Protein AF-A0A963H6T3-F1 (afdb_monomer_lite)

Secondary structure (DSSP, 8-state):
---EEEGGGGGGGGTT-HHHHHHHHHHHHHHHHHTT--EEE--GGG---GGGS-HHHHHHHHHHHTT-STTHHHHHHHHHHHHHHHTTS---S--GGGGS-HHHHHHHHHHHT--SSHHHHHHHHHHHHHHTT--THHHIIIIIHHHHHHHHHHHHTTSS-HHHHHHHHHHHHHHHHHHTT-

Radius of gyration: 19.28 Å; chains: 1; bounding box: 40×32×57 Å

Foldseek 3Di:
DAAEEELQVQCVVLPPLLLLSLLLSLLLQLVVVVVRHRYYDDDLVSHDQLVPRDVVSNVLSCCVNVVVDPCSVVVNVVVSVVSSVVVVDDDDPPCVQVPDQLLSNLLVCLQQLPQPCLLVSLVVVQVVCVVVVHASVCSCVPSLVVSVVVVVVSVVSSRDDDSSNVSSVVSSVNSVVSRVVD

Structure (mmCIF, N/CA/C/O backbone):
data_AF-A0A963H6T3-F1
#
_entry.id   AF-A0A963H6T3-F1
#
loop_
_atom_site.group_PDB
_atom_site.id
_atom_site.type_symbol
_atom_site.label_atom_id
_atom_site.label_alt_id
_atom_site.label_comp_id
_atom_site.label_asym_id
_atom_site.label_entity_id
_atom_site.label_seq_id
_atom_site.pdbx_PDB_ins_code
_atom_site.Cartn_x
_atom_site.Cartn_y
_atom_site.Cartn_z
_atom_site.occupancy
_atom_site.B_iso_or_equiv
_atom_site.auth_seq_id
_atom_site.auth_comp_id
_atom_site.auth_asym_id
_atom_site.auth_atom_id
_atom_site.pdbx_PDB_model_num
ATOM 1 N N . ALA A 1 1 ? -20.975 17.608 3.245 1.00 77.06 1 ALA A N 1
ATOM 2 C CA . ALA A 1 1 ? -19.826 18.334 3.831 1.00 77.06 1 ALA A CA 1
ATOM 3 C C . ALA A 1 1 ? -18.586 17.449 3.720 1.00 77.06 1 ALA A C 1
ATOM 5 O O . ALA A 1 1 ? -18.757 16.237 3.721 1.00 77.06 1 ALA A O 1
ATOM 6 N N . LYS A 1 2 ? -17.377 18.012 3.575 1.00 88.25 2 LYS A N 1
ATOM 7 C CA . LYS A 1 2 ? -16.129 17.222 3.632 1.00 88.25 2 LYS A CA 1
ATOM 8 C C . LYS A 1 2 ? -15.754 16.982 5.100 1.00 88.25 2 LYS A C 1
ATOM 10 O O . LYS A 1 2 ? -15.869 17.911 5.896 1.00 88.25 2 LYS A O 1
ATOM 15 N N . THR A 1 3 ? -15.298 15.778 5.438 1.00 92.25 3 THR A N 1
ATOM 16 C CA . THR A 1 3 ? -14.968 15.376 6.820 1.00 92.25 3 THR A CA 1
ATOM 17 C C . THR A 1 3 ? -13.458 15.233 6.990 1.00 92.25 3 THR A C 1
ATOM 19 O O . THR A 1 3 ? -12.800 14.663 6.118 1.00 92.25 3 THR A O 1
ATOM 22 N N . SER A 1 4 ? -12.912 15.736 8.102 1.00 93.06 4 SER A N 1
ATOM 23 C CA . SER A 1 4 ? -11.483 15.655 8.429 1.00 93.06 4 SER A CA 1
ATOM 24 C C . SER A 1 4 ? -11.245 15.370 9.914 1.00 93.06 4 SER A C 1
ATOM 26 O O . SER A 1 4 ? -12.079 15.722 10.746 1.00 93.06 4 SER A O 1
ATOM 28 N N . GLY A 1 5 ? -10.101 14.766 10.252 1.00 90.50 5 GLY A N 1
ATOM 29 C CA . GLY A 1 5 ? -9.697 14.499 11.634 1.00 90.50 5 GLY A CA 1
ATOM 30 C C . GLY A 1 5 ? -8.206 14.188 11.796 1.00 90.50 5 GLY A C 1
ATOM 31 O O . GLY A 1 5 ? -7.530 13.772 10.854 1.00 90.50 5 GLY A O 1
ATOM 32 N N . GLY A 1 6 ? -7.681 14.401 13.006 1.00 92.44 6 GLY A N 1
ATOM 33 C CA . GLY A 1 6 ? -6.316 14.018 13.376 1.00 92.44 6 GLY A CA 1
ATOM 34 C C . GLY A 1 6 ? -6.243 12.549 13.786 1.00 92.44 6 GLY A C 1
ATOM 35 O O . GLY A 1 6 ? -6.725 12.189 14.858 1.00 92.44 6 GLY A O 1
ATOM 36 N N . VAL A 1 7 ? -5.618 11.710 12.957 1.00 92.00 7 VAL A N 1
ATOM 37 C CA . VAL A 1 7 ? -5.602 10.245 13.150 1.00 92.00 7 VAL A CA 1
ATOM 38 C C . VAL A 1 7 ? -4.715 9.839 14.323 1.00 92.00 7 VAL A C 1
ATOM 40 O O . VAL A 1 7 ? -5.051 8.934 15.076 1.00 92.00 7 VAL A O 1
ATOM 43 N N . SER A 1 8 ? -3.627 10.565 14.576 1.00 88.75 8 SER A N 1
ATOM 44 C CA . SER A 1 8 ? -2.706 10.258 15.679 1.00 88.75 8 SER A CA 1
ATOM 45 C C . SER A 1 8 ? -3.358 10.264 17.070 1.00 88.75 8 SER A C 1
ATOM 47 O O . SER A 1 8 ? -2.792 9.693 18.003 1.00 88.75 8 SER A O 1
ATOM 49 N N . ASN A 1 9 ? -4.537 10.880 17.216 1.00 90.19 9 ASN A N 1
ATOM 50 C CA . ASN A 1 9 ? -5.279 10.926 18.473 1.00 90.19 9 ASN A CA 1
ATOM 51 C C . ASN A 1 9 ? -5.906 9.572 18.840 1.00 90.19 9 ASN A C 1
ATOM 53 O O . ASN A 1 9 ? -6.016 9.271 20.026 1.00 90.19 9 ASN A O 1
ATOM 57 N N . VAL A 1 10 ? -6.257 8.728 17.859 1.00 91.75 10 VAL A N 1
ATOM 58 C CA . VAL A 1 10 ? -6.951 7.450 18.124 1.00 91.75 10 VAL A CA 1
ATOM 59 C C . VAL A 1 10 ? -6.057 6.397 18.786 1.00 91.75 10 VAL A C 1
ATOM 61 O O . VAL A 1 10 ? -6.548 5.433 19.355 1.00 91.75 10 VAL A O 1
ATOM 64 N N . SER A 1 11 ? -4.735 6.586 18.754 1.00 92.31 11 SER A N 1
ATOM 65 C CA . SER A 1 11 ? -3.756 5.627 19.278 1.00 92.31 11 SER A CA 1
ATOM 66 C C . SER A 1 11 ? -3.032 6.133 20.535 1.00 92.31 11 SER A C 1
ATOM 68 O O . SER A 1 11 ? -1.909 5.700 20.808 1.00 92.31 11 SER A O 1
ATOM 70 N N . PHE A 1 12 ? -3.578 7.129 21.242 1.00 90.19 12 PHE A N 1
ATOM 71 C CA . PHE A 1 12 ? -2.863 7.821 22.324 1.00 90.19 12 PHE A CA 1
ATOM 72 C C . PHE A 1 12 ? -2.446 6.878 23.463 1.00 90.19 12 PHE A C 1
ATOM 74 O O . PHE A 1 12 ? -1.341 7.005 23.990 1.00 90.19 12 PHE A O 1
ATOM 81 N N . SER A 1 13 ? -3.289 5.899 23.795 1.00 88.44 13 SER A N 1
ATOM 82 C CA . SER A 1 13 ? -3.053 4.924 24.869 1.00 88.44 13 SER A CA 1
ATOM 83 C C . SER A 1 13 ? -1.845 4.008 24.632 1.00 88.44 13 SER A C 1
ATOM 85 O O . SER A 1 13 ? -1.350 3.403 25.573 1.00 88.44 13 SER A O 1
ATOM 87 N N . PHE A 1 14 ? -1.326 3.939 23.400 1.00 89.31 14 PHE A N 1
ATOM 88 C CA . PHE A 1 14 ? -0.223 3.053 23.004 1.00 89.31 14 PHE A CA 1
ATOM 89 C C . PHE A 1 14 ? 1.080 3.810 22.704 1.00 89.31 14 PHE A C 1
ATOM 91 O O . PHE A 1 14 ? 1.905 3.375 21.899 1.00 89.31 14 PHE A O 1
ATOM 98 N N . ARG A 1 15 ? 1.284 4.981 23.323 1.00 84.75 15 ARG A N 1
ATOM 99 C CA . ARG A 1 15 ? 2.539 5.746 23.211 1.00 84.75 15 ARG A CA 1
ATOM 100 C C . ARG A 1 15 ? 3.757 4.870 23.532 1.00 84.75 15 ARG A C 1
ATOM 102 O O . ARG A 1 15 ? 3.779 4.153 24.525 1.00 84.75 15 ARG A O 1
ATOM 109 N N . GLY A 1 16 ? 4.782 4.954 22.683 1.00 83.81 16 GLY A N 1
ATOM 110 C CA . GLY A 1 16 ? 5.994 4.136 22.797 1.00 83.81 16 GLY A CA 1
ATOM 111 C C . GLY A 1 16 ? 5.869 2.719 22.222 1.00 83.81 16 GLY A C 1
ATOM 112 O O . GLY A 1 16 ? 6.825 1.955 22.319 1.00 83.81 16 GLY A O 1
ATOM 113 N N . ASN A 1 17 ? 4.728 2.364 21.621 1.00 87.50 17 ASN A N 1
ATOM 114 C CA . ASN A 1 17 ? 4.560 1.146 20.830 1.00 87.50 17 ASN A CA 1
ATOM 115 C C . ASN A 1 17 ? 4.126 1.499 19.400 1.00 87.50 17 ASN A C 1
ATOM 117 O O . ASN A 1 17 ? 2.947 1.446 19.049 1.00 87.50 17 ASN A O 1
ATOM 121 N N . ASP A 1 18 ? 5.091 1.893 18.571 1.00 87.19 18 ASP A N 1
ATOM 122 C CA . ASP A 1 18 ? 4.797 2.393 17.227 1.00 87.19 18 ASP A CA 1
ATOM 123 C C . ASP A 1 18 ? 4.189 1.335 16.300 1.00 87.19 18 ASP A C 1
ATOM 125 O O . ASP A 1 18 ? 3.395 1.698 15.442 1.00 87.19 18 ASP A O 1
ATOM 129 N N . ALA A 1 19 ? 4.464 0.043 16.518 1.00 88.06 19 ALA A N 1
ATOM 130 C CA . ALA A 1 19 ? 3.847 -1.036 15.744 1.00 88.06 19 ALA A CA 1
ATOM 131 C C . ALA A 1 19 ? 2.324 -1.099 15.951 1.00 88.06 19 ALA A C 1
ATOM 133 O O . ALA A 1 19 ? 1.563 -1.129 14.987 1.00 88.06 19 ALA A O 1
ATOM 134 N N . VAL A 1 20 ? 1.869 -1.061 17.208 1.00 92.25 20 VAL A N 1
ATOM 135 C CA . VAL A 1 20 ? 0.430 -1.062 17.518 1.00 92.25 20 VAL A CA 1
ATOM 136 C C . VAL A 1 20 ? -0.220 0.242 17.057 1.00 92.25 20 VAL A C 1
ATOM 138 O O . VAL A 1 20 ? -1.327 0.229 16.526 1.00 92.25 20 VAL A O 1
ATOM 141 N N . ARG A 1 21 ? 0.471 1.380 17.199 1.00 93.12 21 ARG A N 1
ATOM 142 C CA . ARG A 1 21 ? -0.045 2.676 16.731 1.00 93.12 21 ARG A CA 1
ATOM 143 C C . ARG A 1 21 ? -0.233 2.714 15.217 1.00 93.12 21 ARG A C 1
ATOM 145 O O . ARG A 1 21 ? -1.285 3.151 14.764 1.00 93.12 21 ARG A O 1
ATOM 152 N N . GLU A 1 22 ? 0.755 2.243 14.462 1.00 91.62 22 GLU A N 1
ATOM 153 C CA . GLU A 1 22 ? 0.690 2.125 13.002 1.00 91.62 22 GLU A CA 1
ATOM 154 C C . GLU A 1 22 ? -0.468 1.217 12.565 1.00 91.62 22 GLU A C 1
ATOM 156 O O . GLU A 1 22 ? -1.232 1.585 11.669 1.00 91.62 22 GLU A O 1
ATOM 161 N N . ALA A 1 23 ? -0.666 0.080 13.243 1.00 93.69 23 ALA A N 1
ATOM 162 C CA . ALA A 1 23 ? -1.802 -0.802 12.985 1.00 93.69 23 ALA A CA 1
ATOM 163 C C . ALA A 1 23 ? -3.147 -0.097 13.245 1.00 93.69 23 ALA A C 1
ATOM 165 O O . ALA A 1 23 ? -4.022 -0.121 12.380 1.00 93.69 23 ALA A O 1
ATOM 166 N N . ILE A 1 24 ? -3.291 0.608 14.378 1.00 95.44 24 ILE A N 1
ATOM 167 C CA . ILE A 1 24 ? -4.494 1.398 14.704 1.00 95.44 24 ILE A CA 1
ATOM 168 C C . ILE A 1 24 ? -4.771 2.453 13.634 1.00 95.44 24 ILE A C 1
ATOM 170 O O . ILE A 1 24 ? -5.909 2.581 13.188 1.00 95.44 24 ILE A O 1
ATOM 174 N N . HIS A 1 25 ? -3.758 3.208 13.199 1.00 94.50 25 HIS A N 1
ATOM 175 C CA . HIS A 1 25 ? -3.935 4.242 12.172 1.00 94.50 25 HIS A CA 1
ATOM 176 C C . HIS A 1 25 ? -4.381 3.638 10.842 1.00 94.50 25 HIS A C 1
ATOM 178 O O . HIS A 1 25 ? -5.303 4.158 10.216 1.00 94.50 25 HIS A O 1
ATOM 184 N N . THR A 1 26 ? -3.756 2.530 10.443 1.00 94.06 26 THR A N 1
ATOM 185 C CA . THR A 1 26 ? -4.034 1.832 9.184 1.00 94.06 26 THR A CA 1
ATOM 186 C C . THR A 1 26 ? -5.458 1.271 9.161 1.00 94.06 26 THR A C 1
ATOM 188 O O . THR A 1 26 ? -6.207 1.539 8.222 1.00 94.06 26 THR A O 1
ATOM 191 N N . VAL A 1 27 ? -5.873 0.566 10.220 1.00 96.25 27 VAL A N 1
ATOM 192 C CA . VAL A 1 27 ? -7.234 0.014 10.353 1.00 96.25 27 VAL A CA 1
ATOM 193 C C . VAL A 1 27 ? -8.279 1.125 10.447 1.00 96.25 27 VAL A C 1
ATOM 195 O O . VAL A 1 27 ? -9.292 1.085 9.746 1.00 96.25 27 VAL A O 1
ATOM 198 N N . PHE A 1 28 ? -8.031 2.148 11.270 1.00 95.81 28 PHE A N 1
ATOM 199 C CA . PHE A 1 28 ? -8.947 3.277 11.404 1.00 95.81 28 PHE A CA 1
ATOM 200 C C . PHE A 1 28 ? -9.186 3.958 10.056 1.00 95.81 28 PHE A C 1
ATOM 202 O O . PHE A 1 28 ? -10.334 4.161 9.670 1.00 95.81 28 PHE A O 1
ATOM 209 N N . LEU A 1 29 ? -8.121 4.274 9.314 1.00 94.50 29 LEU A N 1
ATOM 210 C CA . LEU A 1 29 ? -8.236 4.917 8.007 1.00 94.50 29 LEU A CA 1
ATOM 211 C C . LEU A 1 29 ? -8.948 4.035 6.982 1.00 94.50 29 LEU A C 1
ATOM 213 O O . LEU A 1 29 ? -9.799 4.546 6.256 1.00 94.50 29 LEU A O 1
ATOM 217 N N . TYR A 1 30 ? -8.660 2.731 6.955 1.00 95.12 30 TYR A N 1
ATOM 218 C CA . TYR A 1 30 ? -9.333 1.785 6.065 1.00 95.12 30 TYR A CA 1
ATOM 219 C C . TYR A 1 30 ? -10.862 1.838 6.223 1.00 95.12 30 TYR A C 1
ATOM 221 O O . TYR A 1 30 ? -11.595 1.994 5.243 1.00 95.12 30 TYR A O 1
ATOM 229 N N . HIS A 1 31 ? -11.360 1.785 7.462 1.00 95.94 31 HIS A N 1
ATOM 230 C CA . HIS A 1 31 ? -12.799 1.854 7.730 1.00 95.94 31 HIS A CA 1
ATOM 231 C C . HIS A 1 31 ? -13.371 3.271 7.604 1.00 95.94 31 HIS A C 1
ATOM 233 O O . HIS A 1 31 ? -14.477 3.448 7.084 1.00 95.94 31 HIS A O 1
ATOM 239 N N . ALA A 1 32 ? -12.636 4.292 8.045 1.00 94.06 32 ALA A N 1
ATOM 240 C CA . ALA A 1 32 ? -13.101 5.672 8.014 1.00 94.06 32 ALA A CA 1
ATOM 241 C C . ALA A 1 32 ? -13.257 6.190 6.578 1.00 94.06 32 ALA A C 1
ATOM 243 O O . ALA A 1 32 ? -14.257 6.840 6.278 1.00 94.06 32 ALA A O 1
ATOM 244 N N . ILE A 1 33 ? -12.327 5.867 5.670 1.00 91.56 33 ILE A N 1
ATOM 245 C CA . ILE A 1 33 ? -12.415 6.242 4.248 1.00 91.56 33 ILE A CA 1
ATOM 246 C C . ILE A 1 33 ? -13.630 5.580 3.596 1.00 91.56 33 ILE A C 1
ATOM 248 O O . ILE A 1 33 ? -14.417 6.266 2.944 1.00 91.56 33 ILE A O 1
ATOM 252 N N . LYS A 1 34 ? -13.849 4.281 3.843 1.00 91.25 34 LYS A N 1
ATOM 253 C CA . LYS A 1 34 ? -15.060 3.573 3.388 1.00 91.25 34 LYS A CA 1
ATOM 254 C C . LYS A 1 34 ? -16.349 4.204 3.913 1.00 91.25 34 LYS A C 1
ATOM 256 O O . LYS A 1 34 ? -17.365 4.183 3.229 1.00 91.25 34 LYS A O 1
ATOM 261 N N . SER A 1 35 ? -16.289 4.790 5.105 1.00 92.81 35 SER A N 1
ATOM 262 C CA . SER A 1 35 ? -17.407 5.491 5.744 1.00 92.81 35 SER A CA 1
ATOM 263 C C . SER A 1 35 ? -17.524 6.969 5.331 1.00 92.81 35 SER A C 1
ATOM 265 O O . SER A 1 35 ? -18.377 7.682 5.855 1.00 92.81 35 SER A O 1
ATOM 267 N N . GLY A 1 36 ? -16.691 7.454 4.400 1.00 91.62 36 GLY A N 1
ATOM 268 C CA . GLY A 1 36 ? -16.779 8.804 3.831 1.00 91.62 36 GLY A CA 1
ATOM 269 C C . GLY A 1 36 ? -15.812 9.845 4.411 1.00 91.62 36 GLY A C 1
ATOM 270 O O . GLY A 1 36 ? -15.984 11.042 4.155 1.00 91.62 36 GLY A O 1
ATOM 271 N N . LEU A 1 37 ? -14.789 9.441 5.175 1.00 92.88 37 LEU A N 1
ATOM 272 C CA . LEU A 1 37 ? -13.728 10.355 5.610 1.00 92.88 37 LEU A CA 1
ATOM 273 C C . LEU A 1 37 ? -13.014 10.943 4.386 1.00 92.88 37 LEU A C 1
ATOM 275 O O . LEU A 1 37 ? -12.432 10.220 3.584 1.00 92.88 37 LEU A O 1
ATOM 279 N N . SER A 1 38 ? -13.047 12.270 4.252 1.00 91.00 38 SER A N 1
ATOM 280 C CA . SER A 1 38 ? -12.517 12.958 3.069 1.00 91.00 38 SER A CA 1
ATOM 281 C C . SER A 1 38 ? -11.031 13.300 3.189 1.00 91.00 38 SER A C 1
ATOM 283 O O . SER A 1 38 ? -10.347 13.417 2.177 1.00 91.00 38 SER A O 1
ATOM 285 N N . MET A 1 39 ? -10.536 13.521 4.410 1.00 90.94 39 MET A N 1
ATOM 286 C CA . MET A 1 39 ? -9.145 13.889 4.683 1.00 90.94 39 MET A CA 1
ATOM 287 C C . MET A 1 39 ? -8.736 13.445 6.093 1.00 90.94 39 MET A C 1
ATOM 289 O O . MET A 1 39 ? -9.563 13.399 6.998 1.00 90.94 39 MET A O 1
ATOM 293 N N . GLY A 1 40 ? -7.453 13.157 6.306 1.00 90.56 40 GLY A N 1
ATOM 294 C CA . GLY A 1 40 ? -6.899 12.886 7.632 1.00 90.56 40 GLY A CA 1
ATOM 295 C C . GLY A 1 40 ? -5.548 13.566 7.815 1.00 90.56 40 GLY A C 1
ATOM 296 O O . GLY A 1 40 ? -4.719 13.550 6.907 1.00 90.56 40 GLY A O 1
ATOM 297 N N . ILE A 1 41 ? -5.313 14.152 8.990 1.00 92.69 41 ILE A N 1
ATOM 298 C CA . ILE A 1 41 ? -3.979 14.620 9.386 1.00 92.69 41 ILE A CA 1
ATOM 299 C C . ILE A 1 41 ? -3.250 13.415 9.982 1.00 92.69 41 ILE A C 1
ATOM 301 O O . ILE A 1 41 ? -3.617 12.922 11.053 1.00 92.69 41 ILE A O 1
ATOM 305 N N . VAL A 1 42 ? -2.254 12.916 9.252 1.00 90.19 42 VAL A N 1
ATOM 306 C CA . VAL A 1 42 ? -1.571 11.638 9.504 1.00 90.19 42 VAL A CA 1
ATOM 307 C C . VAL A 1 42 ? -0.058 11.818 9.534 1.00 90.19 42 VAL A C 1
ATOM 309 O O . VAL A 1 42 ? 0.482 12.725 8.902 1.00 90.19 42 VAL A O 1
ATOM 312 N N . ASN A 1 43 ? 0.639 10.913 10.220 1.00 87.00 43 ASN A N 1
ATOM 313 C CA . ASN A 1 43 ? 2.077 10.751 10.041 1.00 87.00 43 ASN A CA 1
ATOM 314 C C . ASN A 1 43 ? 2.332 9.771 8.886 1.00 87.00 43 ASN A C 1
ATOM 316 O O . ASN A 1 43 ? 2.156 8.568 9.050 1.00 87.00 43 ASN A O 1
ATOM 320 N N . ALA A 1 44 ? 2.785 10.277 7.737 1.00 78.81 44 ALA A N 1
ATOM 321 C CA . ALA A 1 44 ? 3.056 9.470 6.544 1.00 78.81 44 ALA A CA 1
ATOM 322 C C . ALA A 1 44 ? 4.115 8.365 6.744 1.00 78.81 44 ALA A C 1
ATOM 324 O O . ALA A 1 44 ? 4.176 7.427 5.950 1.00 78.81 44 ALA A O 1
ATOM 325 N N . GLY A 1 45 ? 4.965 8.479 7.771 1.00 78.25 45 GLY A N 1
ATOM 326 C CA . GLY A 1 45 ? 5.951 7.457 8.127 1.00 78.25 45 GLY A CA 1
ATOM 327 C C . GLY A 1 45 ? 5.390 6.295 8.950 1.00 78.25 45 GLY A C 1
ATOM 328 O O . GLY A 1 45 ? 6.075 5.292 9.077 1.00 78.25 45 GLY A O 1
ATOM 329 N N . MET A 1 46 ? 4.173 6.421 9.491 1.00 79.62 46 MET A N 1
ATOM 330 C CA . MET A 1 46 ? 3.526 5.427 10.362 1.00 79.62 46 MET A CA 1
ATOM 331 C C . MET A 1 46 ? 2.224 4.893 9.745 1.00 79.62 46 MET A C 1
ATOM 333 O O . MET A 1 46 ? 1.237 4.681 10.447 1.00 79.62 46 MET A O 1
ATOM 337 N N . LEU A 1 47 ? 2.199 4.746 8.420 1.00 83.31 47 LEU A N 1
ATOM 338 C CA . LEU A 1 47 ? 1.077 4.164 7.688 1.00 83.31 47 LEU A CA 1
ATOM 339 C C . LEU A 1 47 ? 1.548 2.913 6.952 1.00 83.31 47 LEU A C 1
ATOM 341 O O . LEU A 1 47 ? 2.379 3.003 6.040 1.00 83.31 47 LEU A O 1
ATOM 345 N N . GLY A 1 48 ? 0.973 1.777 7.334 1.00 84.69 48 GLY A N 1
ATOM 346 C CA . GLY A 1 48 ? 1.175 0.491 6.684 1.00 84.69 48 GLY A CA 1
ATOM 347 C C . GLY A 1 48 ? 0.171 0.260 5.557 1.00 84.69 48 GLY A C 1
ATOM 348 O O . GLY A 1 48 ? -0.755 1.048 5.345 1.00 84.69 48 GLY A O 1
ATOM 349 N N . VAL A 1 49 ? 0.370 -0.813 4.797 1.00 88.06 49 VAL A N 1
ATOM 350 C CA . VAL A 1 49 ? -0.665 -1.349 3.904 1.00 88.06 49 VAL A CA 1
ATOM 351 C C . VAL A 1 49 ? -1.545 -2.259 4.747 1.00 88.06 49 VAL A C 1
ATOM 353 O O . VAL A 1 49 ? -1.041 -3.105 5.482 1.00 88.06 49 VAL A O 1
ATOM 356 N N . TYR A 1 50 ? -2.860 -2.095 4.649 1.00 91.94 50 TYR A N 1
ATOM 357 C CA . TYR A 1 50 ? -3.805 -2.826 5.497 1.00 91.94 50 TYR A CA 1
ATOM 358 C C . TYR A 1 50 ? -3.677 -4.361 5.383 1.00 91.94 50 TYR A C 1
ATOM 360 O O . TYR A 1 50 ? -3.817 -5.073 6.378 1.00 91.94 50 TYR A O 1
ATOM 368 N N . ASP A 1 51 ? -3.373 -4.873 4.188 1.00 88.94 51 ASP A N 1
ATOM 369 C CA . ASP A 1 51 ? -3.192 -6.313 3.954 1.00 88.94 51 ASP A CA 1
ATOM 370 C C . ASP A 1 51 ? -1.868 -6.868 4.501 1.00 88.94 51 ASP A C 1
ATOM 372 O O . ASP A 1 51 ? -1.777 -8.070 4.728 1.00 88.94 51 ASP A O 1
ATOM 376 N N . ASP A 1 52 ? -0.876 -6.009 4.754 1.00 88.12 52 ASP A N 1
ATOM 377 C CA . ASP A 1 52 ? 0.437 -6.406 5.279 1.00 88.12 52 ASP A CA 1
ATOM 378 C C . ASP A 1 52 ? 0.485 -6.446 6.813 1.00 88.12 52 ASP A C 1
ATOM 380 O O . ASP A 1 52 ? 1.492 -6.854 7.395 1.00 88.12 52 ASP A O 1
ATOM 384 N N . LEU A 1 53 ? -0.571 -5.984 7.488 1.00 89.75 53 LEU A N 1
ATOM 385 C CA . LEU A 1 53 ? -0.662 -6.083 8.939 1.00 89.75 53 LEU A CA 1
ATOM 386 C C . LEU A 1 53 ? -0.719 -7.555 9.356 1.00 89.75 53 LEU A C 1
ATOM 388 O O . LEU A 1 53 ? -1.462 -8.345 8.772 1.00 89.75 53 LEU A O 1
ATOM 392 N N . GLU A 1 54 ? 0.026 -7.902 10.408 1.00 91.00 54 GLU A N 1
ATOM 393 C CA . GLU A 1 54 ? -0.027 -9.243 10.990 1.00 91.00 54 GLU A CA 1
ATOM 394 C C . GLU A 1 54 ? -1.490 -9.578 11.358 1.00 91.00 54 GLU A C 1
ATOM 396 O O . GLU A 1 54 ? -2.144 -8.756 12.011 1.00 91.00 54 GLU A O 1
ATOM 401 N N . PRO A 1 55 ? -2.038 -10.725 10.906 1.00 92.88 55 PRO A N 1
ATOM 402 C CA . PRO A 1 55 ? -3.469 -11.002 11.005 1.00 92.88 55 PRO A CA 1
ATOM 403 C C . PRO A 1 55 ? -4.049 -10.898 12.417 1.00 92.88 55 PRO A C 1
ATOM 405 O O . PRO A 1 55 ? -5.136 -10.340 12.568 1.00 92.88 55 PRO A O 1
ATOM 408 N N . VAL A 1 56 ? -3.340 -11.386 13.442 1.00 93.88 56 VAL A N 1
ATOM 409 C CA . VAL A 1 56 ? -3.816 -11.349 14.835 1.00 93.88 56 VAL A CA 1
ATOM 410 C C . VAL A 1 56 ? -3.824 -9.919 15.372 1.00 93.88 56 VAL A C 1
ATOM 412 O O . VAL A 1 56 ? -4.792 -9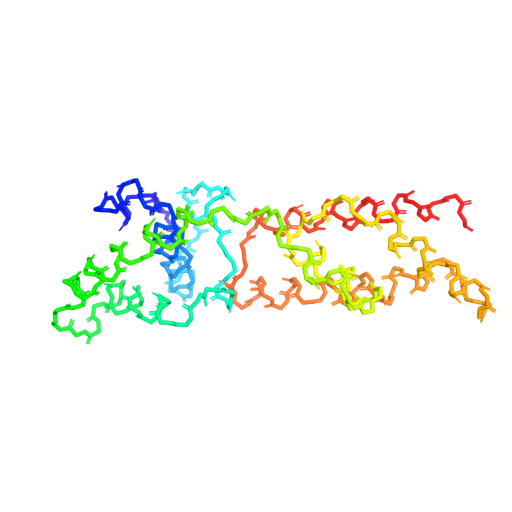.502 16.010 1.00 93.88 56 VAL A O 1
ATOM 415 N N . LEU A 1 57 ? -2.780 -9.136 15.091 1.00 94.00 57 LEU A N 1
ATOM 416 C CA . LEU A 1 57 ? -2.731 -7.719 15.441 1.00 94.00 57 LEU A CA 1
ATOM 417 C C . LEU A 1 57 ? -3.845 -6.938 14.739 1.00 94.00 57 LEU A C 1
ATOM 419 O O . LEU A 1 57 ? -4.507 -6.120 15.376 1.00 94.00 57 LEU A O 1
ATOM 423 N N . ARG A 1 58 ? -4.060 -7.187 13.442 1.00 95.31 58 ARG A N 1
ATOM 424 C CA . ARG A 1 58 ? -5.106 -6.523 12.656 1.00 95.31 58 ARG A CA 1
ATOM 425 C C . ARG A 1 58 ? -6.490 -6.781 13.244 1.00 95.31 58 ARG A C 1
ATOM 427 O O . ARG A 1 58 ? -7.231 -5.824 13.441 1.00 95.31 58 ARG A O 1
ATOM 434 N N . ASP A 1 59 ? -6.807 -8.035 13.555 1.00 96.06 59 ASP A N 1
ATOM 435 C CA . ASP A 1 59 ? -8.113 -8.424 14.097 1.00 96.06 59 ASP A CA 1
ATOM 436 C C . ASP A 1 59 ? -8.375 -7.774 15.464 1.00 96.06 59 ASP A C 1
ATOM 438 O O . ASP A 1 59 ? -9.379 -7.091 15.648 1.00 96.06 59 ASP A O 1
ATOM 442 N N . LYS A 1 60 ? -7.394 -7.823 16.377 1.00 96.31 60 LYS A N 1
ATOM 443 C CA . LYS A 1 60 ? -7.494 -7.163 17.693 1.00 96.31 60 LYS A CA 1
ATOM 444 C C . LYS A 1 60 ? -7.666 -5.649 17.595 1.00 96.31 60 LYS A C 1
ATOM 446 O O . LYS A 1 60 ? -8.374 -5.039 18.395 1.00 96.31 60 LYS A O 1
ATOM 451 N N . VAL A 1 61 ? -6.984 -5.017 16.643 1.00 96.44 61 VAL A N 1
ATOM 452 C CA . VAL A 1 61 ? -7.141 -3.583 16.396 1.00 96.44 61 VAL A CA 1
ATOM 453 C C . VAL A 1 61 ? -8.527 -3.284 15.821 1.00 96.44 61 VAL A C 1
ATOM 455 O O . VAL A 1 61 ? -9.139 -2.298 16.228 1.00 96.44 61 VAL A O 1
ATOM 458 N N . GLU A 1 62 ? -9.049 -4.119 14.922 1.00 97.19 62 GLU A N 1
ATOM 459 C CA . GLU A 1 62 ? -10.419 -3.987 14.416 1.00 97.19 62 GLU A CA 1
ATOM 460 C C . GLU A 1 62 ? -11.466 -4.148 15.507 1.00 97.19 62 GLU A C 1
ATOM 462 O O . GLU A 1 62 ? -12.412 -3.361 15.545 1.00 97.19 62 GLU A O 1
ATOM 467 N N . ASP A 1 63 ? -11.283 -5.099 16.421 1.00 97.44 63 ASP A N 1
ATOM 468 C CA . ASP A 1 63 ? -12.181 -5.283 17.558 1.00 97.44 63 ASP A CA 1
ATOM 469 C C . ASP A 1 63 ? -12.295 -4.007 18.394 1.00 97.44 63 ASP A C 1
ATOM 471 O O . ASP A 1 63 ? -13.399 -3.628 18.790 1.00 97.44 63 ASP A O 1
ATOM 475 N N . VAL A 1 64 ? -11.177 -3.303 18.608 1.00 96.50 64 VAL A N 1
ATOM 476 C CA . VAL A 1 64 ? -11.145 -2.029 19.340 1.00 96.50 64 VAL A CA 1
ATOM 477 C C . VAL A 1 64 ? -11.730 -0.882 18.520 1.00 96.50 64 VAL A C 1
ATOM 479 O O . VAL A 1 64 ? -12.575 -0.144 19.022 1.00 96.50 64 VAL A O 1
ATOM 482 N N . VAL A 1 65 ? -11.304 -0.711 17.265 1.00 96.06 65 VAL A N 1
ATOM 483 C CA . VAL A 1 65 ? -11.736 0.410 16.409 1.00 96.06 65 VAL A CA 1
ATOM 484 C C . VAL A 1 65 ? -13.233 0.341 16.103 1.00 96.06 65 VAL A C 1
ATOM 486 O O . VAL A 1 65 ? -13.898 1.375 16.060 1.00 96.06 65 VAL A O 1
ATOM 489 N N . LEU A 1 66 ? -13.767 -0.864 15.897 1.00 96.50 66 LEU A N 1
ATOM 490 C CA . LEU A 1 66 ? -15.174 -1.099 15.569 1.00 96.50 66 LEU A CA 1
ATOM 491 C C . LEU A 1 66 ? -16.022 -1.456 16.795 1.00 96.50 66 LEU A C 1
ATOM 493 O O . LEU A 1 66 ? -17.232 -1.623 16.656 1.00 96.50 66 LEU A O 1
ATOM 497 N N . ASN A 1 67 ? -15.404 -1.570 17.976 1.00 94.88 67 ASN A N 1
ATOM 498 C CA . ASN A 1 67 ? -16.051 -1.971 19.224 1.00 94.88 67 ASN A CA 1
ATOM 499 C C . ASN A 1 67 ? -16.883 -3.264 19.066 1.00 94.88 67 ASN A C 1
ATOM 501 O O . ASN A 1 67 ? -18.064 -3.305 19.415 1.00 94.88 67 ASN A O 1
ATOM 505 N N . ARG A 1 68 ? -16.280 -4.314 18.484 1.00 95.81 68 ARG A N 1
ATOM 506 C CA . ARG A 1 68 ? -16.984 -5.559 18.104 1.00 95.81 68 ARG A CA 1
ATOM 507 C C . ARG A 1 68 ? -17.489 -6.363 19.297 1.00 95.81 68 ARG A C 1
ATOM 509 O O . ARG A 1 68 ? -18.526 -7.014 19.189 1.00 95.81 68 ARG A O 1
ATOM 516 N N . HIS A 1 69 ? -16.773 -6.334 20.419 1.00 93.88 69 HIS A N 1
ATOM 517 C CA . HIS A 1 69 ? -17.165 -7.055 21.623 1.00 93.88 69 HIS A CA 1
ATOM 518 C C . HIS A 1 69 ? -16.655 -6.380 22.910 1.00 93.88 69 HIS A C 1
ATOM 520 O O . HIS A 1 69 ? -15.648 -5.662 22.892 1.00 93.88 69 HIS A O 1
ATOM 526 N N . PRO A 1 70 ? -17.307 -6.641 24.060 1.00 94.50 70 PRO A N 1
ATOM 527 C CA . PRO A 1 70 ? -16.789 -6.243 25.365 1.00 94.50 70 PRO A CA 1
ATOM 528 C C . PRO A 1 70 ? -15.409 -6.868 25.621 1.00 94.50 70 PRO A C 1
ATOM 530 O O . PRO A 1 70 ? -15.205 -8.048 25.342 1.00 94.50 70 PRO A O 1
ATOM 533 N N . GLY A 1 71 ? -14.457 -6.089 26.138 1.00 93.19 71 GLY A N 1
ATOM 534 C CA . GLY A 1 71 ? -13.099 -6.562 26.456 1.00 93.19 71 GLY A CA 1
ATOM 535 C C . GLY A 1 71 ? -12.060 -6.414 25.336 1.00 93.19 71 GLY A C 1
ATOM 536 O O . GLY A 1 71 ? -10.886 -6.685 25.572 1.00 93.19 71 GLY A O 1
ATOM 537 N N . ALA A 1 72 ? -12.436 -5.925 24.146 1.00 94.94 72 ALA A N 1
ATOM 538 C CA . ALA A 1 72 ? -11.489 -5.684 23.049 1.00 94.94 72 ALA A CA 1
ATOM 539 C C . ALA A 1 72 ? -10.306 -4.786 23.465 1.00 94.94 72 ALA A C 1
ATOM 541 O O . ALA A 1 72 ? -9.157 -5.050 23.114 1.00 94.94 72 ALA A O 1
ATOM 542 N N . GLY A 1 73 ? -10.578 -3.745 24.263 1.00 92.31 73 GLY A N 1
ATOM 543 C CA . GLY A 1 73 ? -9.552 -2.828 24.764 1.00 92.31 73 GLY A CA 1
ATOM 544 C C . GLY A 1 73 ? -8.498 -3.526 25.628 1.00 92.31 73 GLY A C 1
ATOM 545 O O . GLY A 1 73 ? -7.307 -3.366 25.373 1.00 92.31 73 GLY A O 1
ATOM 546 N N . GLU A 1 74 ? -8.924 -4.334 26.602 1.00 93.81 74 GLU A N 1
ATOM 547 C CA . GLU A 1 74 ? -8.024 -5.113 27.470 1.00 93.81 74 GLU A CA 1
ATOM 548 C C . GLU A 1 74 ? -7.226 -6.132 26.649 1.00 93.81 74 GLU A C 1
ATOM 550 O O . GLU A 1 74 ? -6.000 -6.169 26.722 1.00 93.81 74 GLU A O 1
ATOM 555 N N . ALA A 1 75 ? -7.900 -6.860 25.753 1.00 94.00 75 ALA A N 1
ATOM 556 C CA . ALA A 1 75 ? -7.268 -7.855 24.894 1.00 94.00 75 ALA A CA 1
ATOM 557 C C . ALA A 1 75 ? -6.196 -7.270 23.954 1.00 94.00 75 ALA A C 1
ATOM 559 O O . ALA A 1 75 ? -5.238 -7.972 23.609 1.00 94.00 75 ALA A O 1
ATOM 560 N N . LEU A 1 76 ? -6.354 -6.016 23.508 1.00 94.62 76 LEU A N 1
ATOM 561 C CA . LEU A 1 76 ? -5.337 -5.310 22.726 1.00 94.62 76 LEU A CA 1
ATOM 562 C C . LEU A 1 76 ? -4.199 -4.793 23.613 1.00 94.62 76 LEU A C 1
ATOM 564 O O . LEU A 1 76 ? -3.047 -4.846 23.189 1.00 94.62 76 LEU A O 1
ATOM 568 N N . VAL A 1 77 ? -4.490 -4.311 24.825 1.00 93.12 77 VAL A N 1
ATOM 569 C CA . VAL A 1 77 ? -3.463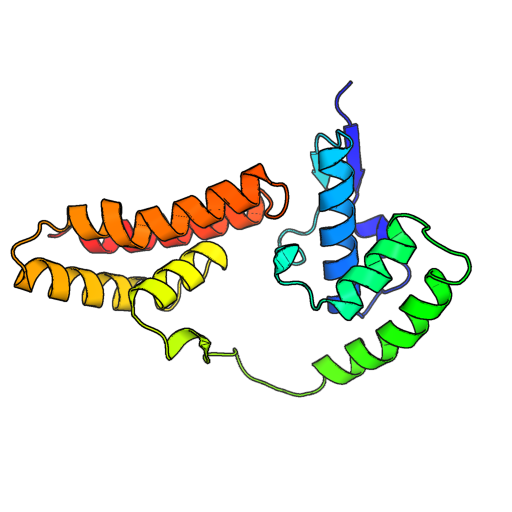 -3.874 25.788 1.00 93.12 77 VAL A CA 1
ATOM 570 C C . VAL A 1 77 ? -2.537 -5.030 26.162 1.00 93.12 77 VAL A C 1
ATOM 572 O O . VAL A 1 77 ? -1.320 -4.870 26.067 1.00 93.12 77 VAL A O 1
ATOM 575 N N . ASP A 1 78 ? -3.090 -6.199 26.482 1.00 91.62 78 ASP A N 1
ATOM 576 C CA . ASP A 1 78 ? -2.306 -7.388 26.832 1.00 91.62 78 ASP A CA 1
ATOM 577 C C . ASP A 1 78 ? -1.434 -7.853 25.660 1.00 91.62 78 ASP A C 1
ATOM 579 O O . ASP A 1 78 ? -0.241 -8.125 25.811 1.00 91.62 78 ASP A O 1
ATOM 583 N N . PHE A 1 79 ? -2.000 -7.871 24.450 1.00 90.75 79 PHE A N 1
ATOM 584 C CA . PHE A 1 79 ? -1.262 -8.238 23.242 1.00 90.75 79 PHE A CA 1
ATOM 585 C C . PHE A 1 79 ? -0.201 -7.197 22.856 1.00 90.75 79 PHE A C 1
ATOM 587 O O . PHE A 1 79 ? 0.855 -7.534 22.327 1.00 90.75 79 PHE A O 1
ATOM 594 N N . ALA A 1 80 ? -0.425 -5.914 23.144 1.00 88.62 80 ALA A N 1
ATOM 595 C CA . ALA A 1 80 ? 0.540 -4.868 22.827 1.00 88.62 80 ALA A CA 1
ATOM 596 C C . ALA A 1 80 ? 1.875 -5.058 23.567 1.00 88.62 80 ALA A C 1
ATOM 598 O O . ALA A 1 80 ? 2.916 -4.644 23.046 1.00 88.62 80 ALA A O 1
ATOM 599 N N . VAL A 1 81 ? 1.871 -5.698 24.742 1.00 85.38 81 VAL A N 1
ATOM 600 C CA . VAL A 1 81 ? 3.095 -6.030 25.486 1.00 85.38 81 VAL A CA 1
ATOM 601 C C . VAL A 1 81 ? 3.980 -6.973 24.667 1.00 85.38 81 VAL A C 1
ATOM 603 O O . VAL A 1 81 ? 5.158 -6.678 24.461 1.00 85.38 81 VAL A O 1
ATOM 606 N N . THR A 1 82 ? 3.401 -8.031 24.092 1.00 84.00 82 THR A N 1
ATOM 607 C CA . THR A 1 82 ? 4.151 -9.028 23.309 1.00 84.00 82 THR A CA 1
ATOM 608 C C . THR A 1 82 ? 4.715 -8.439 22.014 1.00 84.00 82 THR A C 1
ATOM 610 O O . THR A 1 82 ? 5.827 -8.769 21.605 1.00 84.00 82 THR A O 1
ATOM 613 N N . VAL A 1 83 ? 3.991 -7.508 21.384 1.00 78.75 83 VAL A N 1
ATOM 614 C CA . VAL A 1 83 ? 4.446 -6.809 20.169 1.00 78.75 83 VAL A CA 1
ATOM 615 C C . VAL A 1 83 ? 5.629 -5.884 20.466 1.00 78.75 83 VAL A C 1
ATOM 617 O O . VAL A 1 83 ? 6.577 -5.806 19.678 1.00 78.75 83 VAL A O 1
ATOM 620 N N . LYS A 1 84 ? 5.601 -5.193 21.613 1.00 69.56 84 LYS A N 1
ATOM 621 C CA . LYS A 1 84 ? 6.696 -4.314 22.049 1.00 69.56 84 LYS A CA 1
ATOM 622 C C . LYS A 1 84 ? 7.980 -5.110 22.301 1.00 69.56 84 LYS A C 1
ATOM 624 O O . LYS A 1 84 ? 9.061 -4.659 21.928 1.00 69.56 84 LYS A O 1
ATOM 629 N N . GLU A 1 85 ? 7.852 -6.297 22.886 1.00 59.22 85 GLU A N 1
ATOM 630 C CA . GLU A 1 85 ? 8.962 -7.220 23.141 1.00 59.22 85 GLU A CA 1
ATOM 631 C C . GLU A 1 85 ? 9.473 -7.890 21.854 1.00 59.22 85 GLU A C 1
ATOM 633 O O . GLU A 1 85 ? 10.680 -8.064 21.683 1.00 59.22 85 GLU A O 1
ATOM 638 N N . GLY A 1 86 ? 8.582 -8.190 20.902 1.00 54.22 86 GLY A N 1
ATOM 639 C CA . GLY A 1 86 ? 8.929 -8.790 19.611 1.00 54.22 86 GLY A CA 1
ATOM 640 C C . GLY A 1 86 ? 9.832 -7.913 18.737 1.00 54.22 86 GLY A C 1
ATOM 641 O O . GLY A 1 86 ? 10.769 -8.424 18.124 1.00 54.22 86 GLY A O 1
ATOM 642 N N . LYS A 1 87 ? 9.625 -6.585 18.731 1.00 50.38 87 LYS A N 1
ATOM 643 C CA . LYS A 1 87 ? 10.489 -5.627 18.003 1.00 50.38 87 LYS A CA 1
ATOM 644 C C . LYS A 1 87 ? 11.839 -5.354 18.681 1.00 50.38 87 LYS A C 1
ATOM 646 O O . LYS A 1 87 ? 12.715 -4.781 18.040 1.00 50.38 87 LYS A O 1
ATOM 651 N N . ALA A 1 88 ? 12.045 -5.772 19.935 1.00 41.25 88 ALA A N 1
ATOM 652 C CA . ALA A 1 88 ? 13.350 -5.662 20.597 1.00 41.25 88 ALA A CA 1
ATOM 653 C C . ALA A 1 88 ? 14.377 -6.685 20.066 1.00 41.25 88 ALA A C 1
ATOM 655 O O . ALA A 1 88 ? 15.561 -6.605 20.396 1.00 41.25 88 ALA A O 1
ATOM 656 N N . ARG A 1 89 ? 13.960 -7.634 19.215 1.00 41.97 89 ARG A N 1
ATOM 657 C CA . ARG A 1 89 ? 14.883 -8.514 18.497 1.00 41.97 89 ARG A CA 1
ATOM 658 C C . ARG A 1 89 ? 15.341 -7.848 17.206 1.00 41.97 89 ARG A C 1
ATOM 660 O O . ARG A 1 89 ? 14.651 -7.879 16.195 1.00 41.97 89 ARG A O 1
ATOM 667 N N . ASN A 1 90 ? 16.538 -7.271 17.293 1.00 47.44 90 ASN A N 1
ATOM 668 C CA . ASN A 1 90 ? 17.442 -6.976 16.186 1.00 47.44 90 ASN A CA 1
ATOM 669 C C . ASN A 1 90 ? 17.263 -7.959 15.019 1.00 47.44 90 ASN A C 1
ATOM 671 O O . ASN A 1 90 ? 17.759 -9.083 15.062 1.00 47.44 90 ASN A O 1
ATOM 675 N N . ALA A 1 91 ? 16.627 -7.503 13.953 1.00 46.91 91 ALA A N 1
ATOM 676 C CA . ALA A 1 91 ? 16.882 -7.997 12.617 1.00 46.91 91 ALA A CA 1
ATOM 677 C C . ALA A 1 91 ? 17.208 -6.754 11.793 1.00 46.91 91 ALA A C 1
ATOM 679 O O . ALA A 1 91 ? 16.511 -5.743 11.894 1.00 46.91 91 ALA A O 1
ATOM 680 N N . GLY A 1 92 ? 18.304 -6.792 11.035 1.00 57.97 92 GLY A N 1
ATOM 681 C CA . GLY A 1 92 ? 18.549 -5.786 10.004 1.00 57.97 92 GLY A CA 1
ATOM 682 C C . GLY A 1 92 ? 17.384 -5.729 9.002 1.00 57.97 92 GLY A C 1
ATOM 683 O O . GLY A 1 92 ? 16.405 -6.463 9.152 1.00 57.97 92 GLY A O 1
ATOM 684 N N . PRO A 1 93 ? 17.458 -4.870 7.974 1.00 65.69 93 PRO A N 1
ATOM 685 C CA . PRO A 1 93 ? 16.442 -4.861 6.926 1.00 65.69 93 PRO A CA 1
ATOM 686 C C . PRO A 1 93 ? 16.220 -6.288 6.405 1.00 65.69 93 PRO A C 1
ATOM 688 O O . PRO A 1 93 ? 17.173 -6.965 6.022 1.00 65.69 93 PRO A O 1
ATOM 691 N N . ASP A 1 94 ? 14.972 -6.759 6.450 1.00 78.19 94 ASP A N 1
ATOM 692 C CA . ASP A 1 94 ? 14.608 -8.062 5.907 1.00 78.19 94 ASP A CA 1
ATOM 693 C C . ASP A 1 94 ? 14.775 -8.013 4.384 1.00 78.19 94 ASP A C 1
ATOM 695 O O . ASP A 1 94 ? 14.043 -7.318 3.678 1.00 78.19 94 ASP A O 1
ATOM 699 N N . LEU A 1 95 ? 15.790 -8.720 3.889 1.00 87.38 95 LEU A N 1
ATOM 700 C CA . LEU A 1 95 ? 16.108 -8.836 2.468 1.00 87.38 95 LEU A CA 1
ATOM 701 C C . LEU A 1 95 ? 15.621 -10.167 1.877 1.00 87.38 95 LEU A C 1
ATOM 703 O O . LEU A 1 95 ? 16.021 -10.515 0.770 1.00 87.38 95 LEU A O 1
ATOM 707 N N . SER A 1 96 ? 14.759 -10.918 2.572 1.00 88.88 96 SER A N 1
ATOM 708 C CA . SER A 1 96 ? 14.190 -12.175 2.061 1.00 88.88 96 SER A CA 1
ATOM 709 C C . SER A 1 96 ? 13.507 -12.000 0.698 1.00 88.88 96 SER A C 1
ATOM 711 O O . SER A 1 96 ? 13.676 -12.833 -0.190 1.00 88.88 96 SER A O 1
ATOM 713 N N . TRP A 1 97 ? 12.839 -10.863 0.479 1.00 90.00 97 TRP A N 1
ATOM 714 C CA . TRP A 1 97 ? 12.201 -10.501 -0.793 1.00 90.00 97 TRP A CA 1
ATOM 715 C C . TRP A 1 97 ? 13.175 -10.438 -1.981 1.00 90.00 97 TRP A C 1
ATOM 717 O O . TRP A 1 97 ? 12.750 -10.593 -3.124 1.00 90.00 97 TRP A O 1
ATOM 727 N N . ARG A 1 98 ? 14.485 -10.261 -1.739 1.00 93.50 98 ARG A N 1
ATOM 728 C CA . ARG A 1 98 ? 15.516 -10.261 -2.792 1.00 93.50 98 ARG A CA 1
ATOM 729 C C . ARG A 1 98 ? 15.769 -11.642 -3.401 1.00 93.50 98 ARG A C 1
ATOM 731 O O . ARG A 1 98 ? 16.408 -11.718 -4.445 1.00 93.50 98 ARG A O 1
ATOM 738 N N . GLN A 1 99 ? 15.297 -12.715 -2.766 1.00 92.06 99 GLN A N 1
ATOM 739 C CA . GLN A 1 99 ? 15.490 -14.093 -3.234 1.00 92.06 99 GLN A CA 1
ATOM 740 C C . GLN A 1 99 ? 14.499 -14.499 -4.341 1.00 92.06 99 GLN A C 1
ATOM 742 O O . GLN A 1 99 ? 14.644 -15.574 -4.918 1.00 92.06 99 GLN A O 1
ATOM 747 N N . GLY A 1 100 ? 13.488 -13.668 -4.625 1.00 90.88 100 GLY A N 1
ATOM 748 C CA . GLY A 1 100 ? 12.533 -13.890 -5.714 1.00 90.88 100 GLY A CA 1
ATOM 749 C C . GLY A 1 100 ? 13.087 -13.549 -7.103 1.00 90.88 100 GLY A C 1
ATOM 750 O O . GLY A 1 100 ? 14.230 -13.111 -7.244 1.00 90.88 100 GLY A O 1
ATOM 751 N N . SER A 1 101 ? 12.251 -13.721 -8.134 1.00 95.19 101 SER A N 1
ATOM 752 C CA . SER A 1 101 ? 12.580 -13.271 -9.494 1.00 95.19 101 SER A CA 1
ATOM 753 C C . SER A 1 101 ? 12.665 -11.745 -9.565 1.00 95.19 101 SER A C 1
ATOM 755 O O . SER A 1 101 ? 12.086 -11.042 -8.732 1.00 95.19 101 SER A O 1
ATOM 757 N N . VAL A 1 102 ? 13.364 -11.215 -10.570 1.00 94.56 102 VAL A N 1
ATOM 758 C CA . VAL A 1 102 ? 13.527 -9.765 -10.743 1.00 94.56 102 VAL A CA 1
ATOM 759 C C . VAL A 1 102 ? 12.180 -9.042 -10.870 1.00 94.56 102 VAL A C 1
ATOM 761 O O . VAL A 1 102 ? 12.015 -7.946 -10.337 1.00 94.56 102 VAL A O 1
ATOM 764 N N . GLU A 1 103 ? 11.179 -9.679 -11.479 1.00 93.12 103 GLU A N 1
ATOM 765 C CA . GLU A 1 103 ? 9.824 -9.143 -11.592 1.00 93.12 103 GLU A CA 1
ATOM 766 C C . GLU A 1 103 ? 9.141 -9.031 -10.224 1.00 93.12 103 GLU A C 1
ATOM 768 O O . GLU A 1 103 ? 8.559 -7.991 -9.913 1.00 93.12 103 GLU A O 1
ATOM 773 N N . GLU A 1 104 ? 9.252 -10.057 -9.372 1.00 93.94 104 GLU A N 1
ATOM 774 C CA . GLU A 1 104 ? 8.712 -10.001 -8.008 1.00 93.94 104 GLU A CA 1
ATOM 775 C C . GLU A 1 104 ? 9.471 -8.988 -7.141 1.00 93.94 104 GLU A C 1
ATOM 777 O O . GLU A 1 104 ? 8.856 -8.288 -6.334 1.00 93.94 104 GLU A O 1
ATOM 782 N N . ARG A 1 105 ? 10.786 -8.826 -7.347 1.00 95.81 105 ARG A N 1
ATOM 783 C CA . ARG A 1 105 ? 11.588 -7.797 -6.666 1.00 95.81 105 ARG A CA 1
ATOM 784 C C . ARG A 1 105 ? 11.154 -6.386 -7.061 1.00 95.81 105 ARG A C 1
ATOM 786 O O . ARG A 1 105 ? 10.936 -5.561 -6.174 1.00 95.81 105 ARG A O 1
ATOM 793 N N . LEU A 1 106 ? 10.956 -6.116 -8.354 1.00 95.00 106 LEU A N 1
ATOM 794 C CA . LEU A 1 106 ? 10.468 -4.821 -8.849 1.00 95.00 106 LEU A CA 1
ATOM 795 C C . LEU A 1 106 ? 9.058 -4.513 -8.347 1.00 95.00 106 LEU A C 1
ATOM 797 O O . LEU A 1 106 ? 8.800 -3.411 -7.863 1.00 95.00 106 LEU A O 1
ATOM 801 N N . LYS A 1 107 ? 8.156 -5.495 -8.402 1.00 94.81 107 LYS A N 1
ATOM 802 C CA . LYS A 1 107 ? 6.797 -5.378 -7.867 1.00 94.81 107 LYS A CA 1
ATOM 803 C C . LYS A 1 107 ? 6.813 -5.083 -6.367 1.00 94.81 107 LYS A C 1
ATOM 805 O O . LYS A 1 107 ? 6.136 -4.159 -5.921 1.00 94.81 107 LYS A O 1
ATOM 810 N N . HIS A 1 108 ? 7.629 -5.800 -5.593 1.00 93.75 108 HIS A N 1
ATOM 811 C CA . HIS A 1 108 ? 7.806 -5.537 -4.166 1.00 93.75 108 HIS A CA 1
ATOM 812 C C . HIS A 1 108 ? 8.338 -4.118 -3.916 1.00 93.75 108 HIS A C 1
ATOM 814 O O . HIS A 1 108 ? 7.783 -3.385 -3.095 1.00 93.75 108 HIS A O 1
ATOM 820 N N . ALA A 1 109 ? 9.372 -3.701 -4.650 1.00 94.62 109 ALA A N 1
ATOM 821 C CA . ALA A 1 109 ? 9.960 -2.372 -4.530 1.00 94.62 109 ALA A CA 1
ATOM 822 C C . ALA A 1 109 ? 8.951 -1.259 -4.857 1.00 94.62 109 ALA A C 1
ATOM 824 O O . ALA A 1 109 ? 8.890 -0.263 -4.136 1.00 94.62 109 ALA A O 1
ATOM 825 N N . LEU A 1 110 ? 8.115 -1.442 -5.883 1.00 94.88 110 LEU A N 1
ATOM 826 C CA . LEU A 1 110 ? 7.050 -0.505 -6.249 1.00 94.88 110 LEU A CA 1
ATOM 827 C C . LEU A 1 110 ? 5.972 -0.416 -5.165 1.00 94.88 110 LEU A C 1
ATOM 829 O O . LEU A 1 110 ? 5.651 0.688 -4.725 1.00 94.88 110 LEU A O 1
ATOM 833 N N . VAL A 1 111 ? 5.461 -1.547 -4.674 1.00 92.56 111 VAL A N 1
ATOM 834 C CA . VAL A 1 111 ? 4.408 -1.574 -3.640 1.00 92.56 111 VAL A CA 1
ATOM 835 C C . VAL A 1 111 ? 4.905 -0.991 -2.313 1.00 92.56 111 VAL A C 1
ATOM 837 O O . VAL A 1 111 ? 4.190 -0.232 -1.661 1.00 92.56 111 VAL A O 1
ATOM 840 N N . LYS A 1 112 ? 6.145 -1.295 -1.913 1.00 90.25 112 LYS A N 1
ATOM 841 C CA . LYS A 1 112 ? 6.738 -0.805 -0.656 1.00 90.25 112 LYS A CA 1
ATOM 842 C C . LYS A 1 112 ? 7.393 0.576 -0.776 1.00 90.25 112 LYS A C 1
ATOM 844 O O . LYS A 1 112 ? 7.698 1.198 0.241 1.00 90.25 112 LYS A O 1
ATOM 849 N N . GLY A 1 113 ? 7.612 1.073 -1.993 1.00 91.38 113 GLY A N 1
ATOM 850 C CA . GLY A 1 113 ? 8.272 2.354 -2.241 1.00 91.38 113 GLY A CA 1
ATOM 851 C C . GLY A 1 113 ? 9.782 2.349 -1.946 1.00 91.38 113 GLY A C 1
ATOM 852 O O . GLY A 1 113 ? 10.303 3.351 -1.444 1.00 91.38 113 GLY A O 1
ATOM 853 N N . ILE A 1 114 ? 10.467 1.234 -2.226 1.00 92.06 114 ILE A N 1
ATOM 854 C CA . ILE A 1 114 ? 11.904 1.017 -1.981 1.00 92.06 114 ILE A CA 1
ATOM 855 C C . ILE A 1 114 ? 12.723 1.445 -3.207 1.00 92.06 114 ILE A C 1
ATOM 857 O O . ILE A 1 114 ? 12.484 0.978 -4.316 1.00 92.06 114 ILE A O 1
ATOM 861 N N . THR A 1 115 ? 13.716 2.314 -3.008 1.00 94.00 115 THR A N 1
ATOM 862 C CA . THR A 1 115 ? 14.542 2.891 -4.088 1.00 94.00 115 THR A CA 1
ATOM 863 C C . THR A 1 115 ? 15.921 2.253 -4.249 1.00 94.00 115 THR A C 1
ATOM 865 O O . THR A 1 115 ? 16.592 2.518 -5.242 1.00 94.00 115 THR A O 1
ATOM 868 N N . ASP A 1 116 ? 16.357 1.434 -3.293 1.00 92.69 116 ASP A N 1
ATOM 869 C CA . ASP A 1 116 ? 17.772 1.056 -3.159 1.00 92.69 116 ASP A CA 1
ATOM 870 C C . ASP A 1 116 ? 18.255 0.089 -4.254 1.00 92.69 116 ASP A C 1
ATOM 872 O O . ASP A 1 116 ? 19.393 0.189 -4.697 1.00 92.69 116 ASP A O 1
ATOM 876 N N . PHE A 1 117 ? 17.377 -0.792 -4.747 1.00 94.31 117 PHE A N 1
ATOM 877 C CA . PHE A 1 117 ? 17.715 -1.833 -5.736 1.0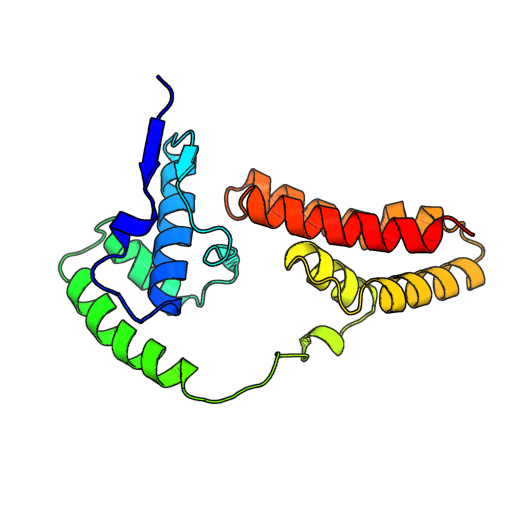0 94.31 117 PHE A CA 1
ATOM 878 C C . PHE A 1 117 ? 17.030 -1.645 -7.095 1.00 94.31 117 PHE A C 1
ATOM 880 O O . PHE A 1 117 ? 17.256 -2.419 -8.021 1.00 94.31 117 PHE A O 1
ATOM 887 N N . VAL A 1 118 ? 16.196 -0.608 -7.238 1.00 95.56 118 VAL A N 1
ATOM 888 C CA . VAL A 1 118 ? 15.321 -0.458 -8.411 1.00 95.56 118 VAL A CA 1
ATOM 889 C C . VAL A 1 118 ? 16.106 -0.334 -9.717 1.00 95.56 118 VAL A C 1
ATOM 891 O O . VAL A 1 118 ? 15.677 -0.864 -10.734 1.00 95.56 118 VAL A O 1
ATOM 894 N N . VAL A 1 119 ? 17.259 0.337 -9.702 1.00 96.50 119 VAL A N 1
ATOM 895 C CA . VAL A 1 119 ? 18.086 0.546 -10.902 1.00 96.50 119 VAL A CA 1
ATOM 896 C C . VAL A 1 119 ? 18.721 -0.766 -11.361 1.00 96.50 119 VAL A C 1
ATOM 898 O O . VAL A 1 119 ? 18.642 -1.097 -12.539 1.00 96.50 119 VAL A O 1
ATOM 901 N N . GLU A 1 120 ? 19.290 -1.529 -10.426 1.00 96.69 120 GLU A N 1
ATOM 902 C CA . GLU A 1 120 ? 19.898 -2.836 -10.695 1.00 96.69 120 GLU A CA 1
ATOM 903 C C . GLU A 1 120 ? 18.862 -3.823 -11.246 1.00 96.69 120 GLU A C 1
ATOM 905 O O . GLU A 1 120 ? 19.073 -4.424 -12.296 1.00 96.69 120 GLU A O 1
ATOM 910 N N . ASP A 1 121 ? 17.700 -3.917 -10.594 1.00 96.69 121 ASP A N 1
ATOM 911 C CA . ASP A 1 121 ? 16.620 -4.796 -11.044 1.00 96.69 121 ASP A CA 1
ATOM 912 C C . ASP A 1 121 ? 16.054 -4.368 -12.408 1.00 96.69 121 ASP A C 1
ATOM 914 O O . ASP A 1 121 ? 15.744 -5.204 -13.254 1.00 96.69 121 ASP A O 1
ATOM 918 N N . THR A 1 122 ? 15.934 -3.058 -12.651 1.00 96.38 122 THR A N 1
ATOM 919 C CA . THR A 1 122 ? 15.465 -2.537 -13.943 1.00 96.38 122 THR A CA 1
ATOM 920 C C . THR A 1 122 ? 16.453 -2.875 -15.059 1.00 96.38 122 THR A C 1
ATOM 922 O O . THR A 1 122 ? 16.026 -3.235 -16.157 1.00 96.38 122 THR A O 1
ATOM 925 N N . GLU A 1 123 ? 17.761 -2.806 -14.795 1.00 96.56 123 GLU A N 1
ATOM 926 C CA . GLU A 1 123 ? 18.788 -3.190 -15.766 1.00 96.56 123 GLU A CA 1
ATOM 927 C C . GLU A 1 123 ? 18.769 -4.689 -16.067 1.00 96.56 123 GLU A C 1
ATOM 929 O O . GLU A 1 123 ? 18.860 -5.073 -17.231 1.00 96.56 123 GLU A O 1
ATOM 934 N N . GLU A 1 124 ? 18.602 -5.537 -15.052 1.00 95.88 124 GLU A N 1
ATOM 935 C CA . GLU A 1 124 ? 18.524 -6.991 -15.228 1.00 95.88 124 GLU A CA 1
ATOM 936 C C . GLU A 1 124 ? 17.347 -7.383 -16.142 1.00 95.88 124 GLU A C 1
ATOM 938 O O . GLU A 1 124 ? 17.515 -8.160 -17.093 1.00 95.88 124 GLU A O 1
ATOM 943 N N . VAL A 1 125 ? 16.169 -6.776 -15.941 1.00 95.12 125 VAL A N 1
ATOM 944 C CA . VAL A 1 125 ? 15.027 -6.960 -16.852 1.00 95.12 125 VAL A CA 1
ATOM 945 C C . VAL A 1 125 ? 15.341 -6.415 -18.240 1.00 95.12 125 VAL A C 1
ATOM 947 O O . VAL A 1 125 ? 15.096 -7.097 -19.237 1.00 95.12 125 VAL A O 1
ATOM 950 N N . ARG A 1 126 ? 15.882 -5.195 -18.334 1.00 95.75 126 ARG A N 1
ATOM 951 C CA . ARG A 1 126 ? 16.193 -4.555 -19.618 1.00 95.75 126 ARG A CA 1
ATOM 952 C C . ARG A 1 126 ? 17.165 -5.401 -20.438 1.00 95.75 126 ARG A C 1
ATOM 954 O O . ARG A 1 126 ? 16.927 -5.597 -21.627 1.00 95.75 126 ARG A O 1
ATOM 961 N N . ALA A 1 127 ? 18.219 -5.936 -19.824 1.00 94.25 127 ALA A N 1
ATOM 962 C CA . ALA A 1 127 ? 19.191 -6.811 -20.473 1.00 94.25 127 ALA A CA 1
ATOM 963 C C . ALA A 1 127 ? 18.536 -8.101 -20.990 1.00 94.25 127 ALA A C 1
ATOM 965 O O . ALA A 1 127 ? 18.746 -8.483 -22.143 1.00 94.25 127 ALA A O 1
ATOM 966 N N . THR A 1 128 ? 17.678 -8.721 -20.177 1.00 92.56 128 THR A N 1
ATOM 967 C CA . THR A 1 128 ? 16.916 -9.920 -20.560 1.00 92.56 128 THR A CA 1
ATOM 968 C C . THR A 1 128 ? 15.972 -9.639 -21.734 1.00 92.56 128 THR A C 1
ATOM 970 O O . THR A 1 128 ? 15.901 -10.411 -22.691 1.00 92.56 128 THR A O 1
ATOM 973 N N . MET A 1 129 ? 15.276 -8.500 -21.712 1.00 92.88 129 MET A N 1
ATOM 974 C CA . MET A 1 129 ? 14.376 -8.080 -22.788 1.00 92.88 129 MET A CA 1
ATOM 975 C C . MET A 1 129 ? 15.125 -7.707 -24.071 1.00 92.88 129 MET A C 1
ATOM 977 O O . MET A 1 129 ? 14.681 -8.077 -25.159 1.00 92.88 129 MET A O 1
ATOM 981 N N . ALA A 1 130 ? 16.279 -7.049 -23.958 1.00 93.19 130 ALA A N 1
ATOM 982 C CA . ALA A 1 130 ? 17.137 -6.722 -25.091 1.00 93.19 130 ALA A CA 1
ATOM 983 C C . ALA A 1 130 ? 17.682 -7.989 -25.772 1.00 93.19 130 ALA A C 1
ATOM 985 O O . ALA A 1 130 ? 17.666 -8.076 -26.999 1.00 93.19 130 ALA A O 1
ATOM 986 N N . ALA A 1 131 ? 18.082 -9.004 -24.996 1.00 93.06 131 ALA A N 1
ATOM 987 C CA . ALA A 1 131 ? 18.491 -10.307 -25.528 1.00 93.06 131 ALA A CA 1
ATOM 988 C C . ALA A 1 131 ? 17.352 -11.025 -26.278 1.00 93.06 131 ALA A C 1
ATOM 990 O O . ALA A 1 131 ? 17.598 -11.751 -27.238 1.00 93.06 131 ALA A O 1
ATOM 991 N N . ALA A 1 132 ? 16.100 -10.776 -25.883 1.00 91.94 132 ALA A N 1
ATOM 992 C CA . ALA A 1 132 ? 14.903 -11.254 -26.571 1.00 91.94 132 ALA A CA 1
ATOM 993 C C . ALA A 1 132 ? 14.446 -10.347 -27.738 1.00 91.94 132 ALA A C 1
ATOM 995 O O . ALA A 1 132 ? 13.375 -10.578 -28.301 1.00 91.94 132 ALA A O 1
ATOM 996 N N . GLY A 1 133 ? 15.212 -9.308 -28.093 1.00 92.00 133 GLY A N 1
ATOM 997 C CA . GLY A 1 133 ? 14.892 -8.380 -29.183 1.00 92.00 133 GLY A CA 1
ATOM 998 C C . GLY A 1 133 ? 13.740 -7.412 -28.888 1.00 92.00 133 GLY A C 1
ATOM 999 O O . GLY A 1 133 ? 13.160 -6.856 -29.820 1.00 92.00 133 GLY A O 1
ATOM 1000 N N . LYS A 1 134 ? 13.374 -7.217 -27.614 1.00 93.44 134 LYS A N 1
ATOM 1001 C CA . LYS A 1 134 ? 12.305 -6.296 -27.202 1.00 93.44 134 LYS A CA 1
ATOM 1002 C C . LYS A 1 134 ? 12.857 -4.894 -26.900 1.00 93.44 134 LYS A C 1
ATOM 1004 O O . LYS A 1 134 ? 13.965 -4.781 -26.374 1.00 93.44 134 LYS A O 1
ATOM 1009 N N . PRO A 1 135 ? 12.090 -3.824 -27.187 1.00 93.31 135 PRO A N 1
ATOM 1010 C CA . PRO A 1 135 ? 12.505 -2.458 -26.877 1.00 93.31 135 PRO A CA 1
ATOM 1011 C C . PRO A 1 135 ? 12.505 -2.195 -25.358 1.00 93.31 135 PRO A C 1
ATOM 1013 O O . PRO A 1 135 ? 11.735 -2.836 -24.639 1.00 93.31 135 PRO A O 1
ATOM 1016 N N . PRO A 1 136 ? 13.271 -1.201 -24.860 1.00 90.62 136 PRO A N 1
ATOM 1017 C CA . PRO A 1 136 ? 13.265 -0.798 -23.445 1.00 90.62 136 PRO A CA 1
ATOM 1018 C C . PRO A 1 136 ? 11.871 -0.462 -22.897 1.00 90.62 136 PRO A C 1
ATOM 1020 O O . PRO A 1 136 ? 11.592 -0.693 -21.721 1.00 90.62 136 PRO A O 1
ATOM 1023 N N . LEU A 1 137 ? 10.964 0.009 -23.761 1.00 93.38 137 LEU A N 1
ATOM 1024 C CA . LEU A 1 137 ? 9.562 0.266 -23.424 1.00 93.38 137 LEU A CA 1
ATOM 1025 C C . LEU A 1 137 ? 8.848 -0.969 -22.843 1.00 93.38 137 LEU A C 1
ATOM 1027 O O . LEU A 1 137 ? 8.005 -0.823 -21.963 1.00 93.38 137 LEU A O 1
ATOM 1031 N N . ALA A 1 138 ? 9.236 -2.183 -23.248 1.00 94.12 138 ALA A N 1
ATOM 1032 C CA . ALA A 1 138 ? 8.650 -3.417 -22.731 1.00 94.12 138 ALA A CA 1
ATOM 1033 C C . ALA A 1 138 ? 8.911 -3.624 -21.224 1.00 94.12 138 ALA A C 1
ATOM 1035 O O . ALA A 1 138 ? 8.132 -4.303 -20.558 1.00 94.12 138 ALA A O 1
ATOM 1036 N N . VAL A 1 139 ? 9.969 -3.020 -20.664 1.00 94.12 139 VAL A N 1
ATOM 1037 C CA . VAL A 1 139 ? 10.236 -3.032 -19.213 1.00 94.12 139 VAL A CA 1
ATOM 1038 C C . VAL A 1 139 ? 9.197 -2.182 -18.477 1.00 94.12 139 VAL A C 1
ATOM 1040 O O . VAL A 1 139 ? 8.727 -2.555 -17.402 1.00 94.12 139 VAL A O 1
ATOM 1043 N N . ILE A 1 140 ? 8.818 -1.051 -19.082 1.00 94.38 140 ILE A N 1
ATOM 1044 C CA . ILE A 1 140 ? 7.822 -0.119 -18.548 1.00 94.38 140 ILE A CA 1
ATOM 1045 C C . ILE A 1 140 ? 6.432 -0.744 -18.620 1.00 94.38 140 ILE A C 1
ATOM 1047 O O . ILE A 1 140 ? 5.758 -0.809 -17.600 1.00 94.38 140 ILE A O 1
ATOM 1051 N N . GLU A 1 141 ? 6.028 -1.227 -19.796 1.00 93.12 141 GLU A N 1
ATOM 1052 C CA . GLU A 1 141 ? 4.702 -1.816 -20.043 1.00 93.12 141 GLU A CA 1
ATOM 1053 C C . GLU A 1 141 ? 4.521 -3.199 -19.397 1.00 93.12 141 GLU A C 1
ATOM 1055 O O . GLU A 1 141 ? 3.396 -3.654 -19.217 1.00 93.12 141 GLU A O 1
ATOM 1060 N N . GLY A 1 142 ? 5.618 -3.879 -19.052 1.00 92.88 142 GLY A N 1
ATOM 1061 C CA . GLY A 1 142 ? 5.605 -5.187 -18.406 1.00 92.88 142 GLY A CA 1
ATOM 1062 C C . GLY A 1 142 ? 5.716 -5.092 -16.879 1.00 92.88 142 GLY A C 1
ATOM 1063 O O . GLY A 1 142 ? 4.743 -4.742 -16.209 1.00 92.88 142 GLY A O 1
ATOM 1064 N N . PRO A 1 143 ? 6.877 -5.435 -16.288 1.00 93.56 143 PRO A N 1
ATOM 1065 C CA . PRO A 1 143 ? 7.006 -5.600 -14.839 1.00 93.56 143 PRO A CA 1
ATOM 1066 C C . PRO A 1 143 ? 6.759 -4.315 -14.042 1.00 93.56 143 PRO A C 1
ATOM 1068 O O . PRO A 1 143 ? 6.203 -4.382 -12.945 1.00 93.56 143 PRO A O 1
ATOM 1071 N N . LEU A 1 144 ? 7.130 -3.146 -14.576 1.00 94.75 144 LEU A N 1
ATOM 1072 C CA . LEU A 1 144 ? 6.888 -1.882 -13.880 1.00 94.75 144 LEU A CA 1
ATOM 1073 C C . LEU A 1 144 ? 5.395 -1.525 -13.847 1.00 94.75 144 LEU A C 1
ATOM 1075 O O . LEU A 1 144 ? 4.890 -1.129 -12.795 1.00 94.75 144 LEU A O 1
ATOM 1079 N N . MET A 1 145 ? 4.675 -1.706 -14.960 1.00 95.19 145 MET A N 1
ATOM 1080 C CA . MET A 1 145 ? 3.226 -1.492 -15.008 1.00 95.19 145 MET A CA 1
ATOM 1081 C C . MET A 1 145 ? 2.490 -2.480 -14.105 1.00 95.19 145 MET A C 1
ATOM 1083 O O . MET A 1 145 ? 1.682 -2.051 -13.292 1.00 95.19 145 MET A O 1
ATOM 1087 N N . ALA A 1 146 ? 2.869 -3.762 -14.130 1.00 94.88 146 ALA A N 1
ATOM 1088 C CA . ALA A 1 146 ? 2.286 -4.779 -13.257 1.00 94.88 146 ALA A CA 1
ATOM 1089 C C . ALA A 1 146 ? 2.433 -4.437 -11.761 1.00 94.88 146 ALA A C 1
ATOM 1091 O O . ALA A 1 146 ? 1.515 -4.660 -10.973 1.00 94.88 146 ALA A O 1
ATOM 1092 N N . GLY A 1 147 ? 3.569 -3.864 -11.346 1.00 94.56 147 GLY A N 1
ATOM 1093 C CA . GLY A 1 147 ? 3.734 -3.373 -9.975 1.00 94.56 147 GLY A CA 1
ATOM 1094 C C . GLY A 1 147 ? 2.858 -2.153 -9.662 1.00 94.56 147 GLY A C 1
ATOM 1095 O O . GLY A 1 147 ? 2.316 -2.048 -8.560 1.00 94.56 147 GLY A O 1
ATOM 1096 N N . MET A 1 148 ? 2.688 -1.247 -10.627 1.00 95.56 148 MET A N 1
ATOM 1097 C CA . MET A 1 148 ? 1.816 -0.077 -10.490 1.00 95.56 148 MET A CA 1
ATOM 1098 C C . MET A 1 148 ? 0.326 -0.432 -10.476 1.00 95.56 148 MET A C 1
ATOM 1100 O O . MET A 1 148 ? -0.427 0.227 -9.759 1.00 95.56 148 MET A O 1
ATOM 1104 N N . ASP A 1 149 ? -0.093 -1.480 -11.183 1.00 95.69 149 ASP A N 1
ATOM 1105 C CA . ASP A 1 149 ? -1.470 -1.979 -11.156 1.00 95.69 149 ASP A CA 1
ATOM 1106 C C . ASP A 1 149 ? -1.844 -2.447 -9.744 1.00 95.69 149 ASP A C 1
ATOM 1108 O O . ASP A 1 149 ? -2.869 -2.037 -9.206 1.00 95.69 149 ASP A O 1
ATOM 1112 N N . VAL A 1 150 ? -0.947 -3.179 -9.068 1.00 95.25 150 VAL A N 1
ATOM 1113 C CA . VAL A 1 150 ? -1.143 -3.588 -7.664 1.00 95.25 150 VAL A CA 1
ATOM 1114 C C . VAL A 1 150 ? -1.263 -2.375 -6.735 1.00 95.25 150 VAL A C 1
ATOM 1116 O O . VAL A 1 150 ? -2.110 -2.352 -5.840 1.00 95.25 150 VAL A O 1
ATOM 1119 N N . VAL A 1 151 ? -0.438 -1.342 -6.935 1.00 94.50 151 VAL A N 1
ATOM 1120 C CA . VAL A 1 151 ? -0.544 -0.079 -6.181 1.00 94.50 151 VAL A CA 1
ATOM 1121 C C . VAL A 1 151 ? -1.903 0.587 -6.427 1.00 94.50 151 VAL A C 1
ATOM 1123 O O . VAL A 1 151 ? -2.529 1.065 -5.478 1.00 94.50 151 VAL A O 1
ATOM 1126 N N . GLY A 1 152 ? -2.372 0.590 -7.676 1.00 94.31 152 GLY A N 1
ATOM 1127 C CA . GLY A 1 152 ? -3.680 1.104 -8.076 1.00 94.31 152 GLY A CA 1
ATOM 1128 C C . GLY A 1 152 ? -4.835 0.360 -7.408 1.00 94.31 152 GLY A C 1
ATOM 1129 O O . GLY A 1 152 ? -5.705 1.001 -6.818 1.00 94.31 152 GLY A O 1
ATOM 1130 N N . ASP A 1 153 ? -4.802 -0.971 -7.414 1.00 95.06 153 ASP A N 1
ATOM 1131 C CA . ASP A 1 153 ? -5.810 -1.825 -6.783 1.00 95.06 153 ASP A CA 1
ATOM 1132 C C . ASP A 1 153 ? -5.870 -1.606 -5.268 1.00 95.06 153 ASP A C 1
ATOM 1134 O O . ASP A 1 153 ? -6.948 -1.429 -4.691 1.00 95.06 153 ASP A O 1
ATOM 1138 N N . LEU A 1 154 ? -4.710 -1.549 -4.604 1.00 93.56 154 LEU A N 1
ATOM 1139 C CA . LEU A 1 154 ? -4.631 -1.293 -3.166 1.00 93.56 154 LEU A CA 1
ATOM 1140 C C . LEU A 1 154 ? -5.135 0.110 -2.809 1.00 93.56 154 LEU A C 1
ATOM 1142 O O . LEU A 1 154 ? -5.835 0.275 -1.805 1.00 93.56 154 LEU A O 1
ATOM 1146 N N . PHE A 1 155 ? -4.805 1.119 -3.618 1.00 92.38 155 PHE A N 1
ATOM 1147 C CA . PHE A 1 155 ? -5.284 2.486 -3.421 1.00 92.38 155 PHE A CA 1
ATOM 1148 C C . PHE A 1 155 ? -6.797 2.593 -3.655 1.00 92.38 155 PHE A C 1
ATOM 1150 O O . PHE A 1 155 ? -7.511 3.148 -2.818 1.00 92.38 155 PHE A O 1
ATOM 1157 N N . GLY A 1 156 ? -7.307 1.996 -4.735 1.00 89.69 156 GLY A N 1
ATOM 1158 C CA . GLY A 1 156 ? -8.734 1.949 -5.058 1.00 89.69 156 GLY A CA 1
ATOM 1159 C C . GLY A 1 156 ? -9.562 1.204 -4.007 1.00 89.69 156 GLY A C 1
ATOM 1160 O O . GLY A 1 156 ? -10.675 1.616 -3.686 1.00 89.69 156 GLY A O 1
ATOM 1161 N N . ALA A 1 157 ? -8.994 0.162 -3.393 1.00 90.25 157 ALA A N 1
ATOM 1162 C CA . ALA A 1 157 ? -9.605 -0.567 -2.283 1.00 90.25 157 ALA A CA 1
ATOM 1163 C C . ALA A 1 157 ? -9.504 0.156 -0.921 1.00 90.25 157 ALA A C 1
ATOM 1165 O O . ALA A 1 157 ? -10.009 -0.359 0.083 1.00 90.25 157 ALA A O 1
ATOM 1166 N N . GLY A 1 158 ? -8.835 1.316 -0.858 1.00 87.12 158 GLY A N 1
ATOM 1167 C CA . GLY A 1 158 ? -8.584 2.068 0.376 1.00 87.12 158 GLY A CA 1
ATOM 1168 C C . GLY A 1 158 ? -7.596 1.394 1.335 1.00 87.12 158 GLY A C 1
ATOM 1169 O O . GLY A 1 158 ? -7.559 1.739 2.514 1.00 87.12 158 GLY A O 1
ATOM 1170 N N . LYS A 1 159 ? -6.825 0.411 0.852 1.00 90.50 159 LYS A N 1
ATOM 1171 C CA . LYS A 1 159 ? -5.830 -0.361 1.619 1.00 90.50 159 LYS A CA 1
ATOM 1172 C C . LYS A 1 159 ? -4.432 0.258 1.591 1.00 90.50 159 LYS A C 1
ATOM 1174 O O . LYS A 1 159 ? -3.595 -0.095 2.420 1.00 90.50 159 LYS A O 1
ATOM 1179 N N . MET A 1 160 ? -4.197 1.156 0.639 1.00 91.69 160 MET A N 1
ATOM 1180 C CA . MET A 1 160 ? -3.009 1.993 0.512 1.00 91.69 160 MET A CA 1
ATOM 1181 C C . MET A 1 160 ? -3.435 3.463 0.424 1.00 91.69 160 MET A C 1
ATOM 1183 O O . MET A 1 160 ? -4.512 3.783 -0.077 1.00 91.69 160 MET A O 1
ATOM 1187 N N . PHE A 1 161 ? -2.595 4.368 0.918 1.00 89.56 161 PHE A N 1
ATOM 1188 C CA . PHE A 1 161 ? -2.891 5.792 1.045 1.00 89.56 161 PHE A CA 1
ATOM 1189 C C . PHE A 1 161 ? -1.971 6.651 0.176 1.00 89.56 161 PHE A C 1
ATOM 1191 O O . PHE A 1 161 ? -0.869 6.250 -0.197 1.00 89.56 161 PHE A O 1
ATOM 1198 N N . LEU A 1 162 ? -2.393 7.892 -0.088 1.00 90.25 162 LEU A N 1
ATOM 1199 C CA . LEU A 1 162 ? -1.691 8.8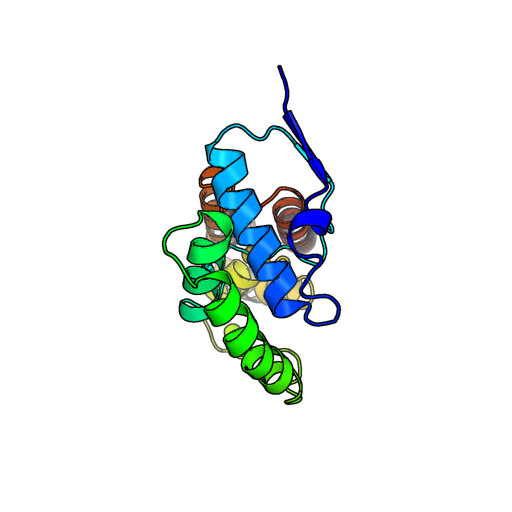10 -0.990 1.00 90.25 162 LEU A CA 1
ATOM 1200 C C . LEU A 1 162 ? -0.181 8.970 -0.694 1.00 90.25 162 LEU A C 1
ATOM 1202 O O . LEU A 1 162 ? 0.599 8.927 -1.644 1.00 90.25 162 LEU A O 1
ATOM 1206 N N . PRO A 1 163 ? 0.290 9.092 0.568 1.00 88.12 163 PRO A N 1
ATOM 1207 C CA . PRO A 1 163 ? 1.728 9.181 0.830 1.00 88.12 163 PRO A CA 1
ATOM 1208 C C . PRO A 1 163 ? 2.524 7.947 0.381 1.00 88.12 163 PRO A C 1
ATOM 1210 O O . PRO A 1 163 ? 3.684 8.081 -0.003 1.00 88.12 163 PRO A O 1
ATOM 1213 N N . GLN A 1 164 ? 1.918 6.757 0.415 1.00 89.12 164 GLN A N 1
ATOM 1214 C CA . GLN A 1 164 ? 2.538 5.517 -0.063 1.00 89.12 164 GLN A CA 1
ATOM 1215 C C . GLN A 1 164 ? 2.573 5.495 -1.594 1.00 89.12 164 GLN A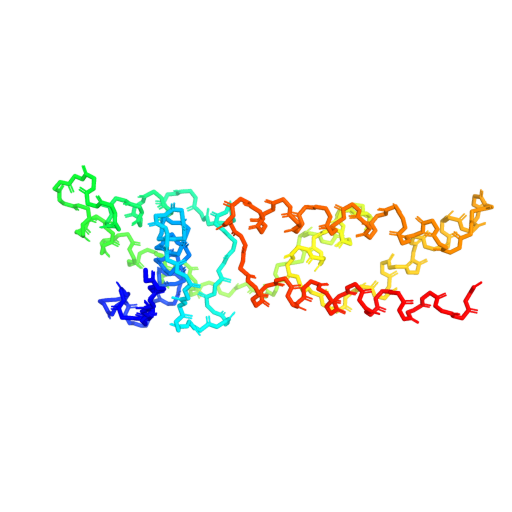 C 1
ATOM 1217 O O . GLN A 1 164 ? 3.634 5.260 -2.162 1.00 89.12 164 GLN A O 1
ATOM 1222 N N . VAL A 1 165 ? 1.476 5.882 -2.254 1.00 92.94 165 VAL A N 1
ATOM 1223 C CA . VAL A 1 165 ? 1.411 6.008 -3.723 1.00 92.94 165 VAL A CA 1
ATOM 1224 C C . VAL A 1 165 ? 2.491 6.958 -4.254 1.00 92.94 165 VAL A C 1
ATOM 1226 O O . VAL A 1 165 ? 3.138 6.673 -5.259 1.00 92.94 165 VAL A O 1
ATOM 1229 N N . VAL A 1 166 ? 2.758 8.065 -3.554 1.00 92.69 166 VAL A N 1
ATOM 1230 C CA . VAL A 1 166 ? 3.842 8.995 -3.919 1.00 92.69 166 VAL A CA 1
ATOM 1231 C C . VAL A 1 166 ? 5.225 8.338 -3.795 1.00 92.69 166 VAL A C 1
ATOM 1233 O O . VAL A 1 166 ? 6.095 8.589 -4.632 1.00 92.69 166 VAL A O 1
ATOM 1236 N N . LYS A 1 167 ? 5.447 7.472 -2.793 1.00 91.88 167 LYS A N 1
ATOM 1237 C CA . LYS A 1 167 ? 6.697 6.698 -2.687 1.00 91.88 167 LYS A CA 1
ATOM 1238 C C . LYS A 1 167 ? 6.834 5.713 -3.850 1.00 91.88 167 LYS A C 1
ATOM 1240 O O . LYS A 1 167 ? 7.903 5.673 -4.452 1.00 91.88 167 LYS A O 1
ATOM 1245 N N . SER A 1 168 ? 5.771 4.996 -4.213 1.00 94.25 168 SER A N 1
ATOM 1246 C CA . SER A 1 168 ? 5.745 4.100 -5.381 1.00 94.25 168 SER A CA 1
ATOM 1247 C C . SER A 1 168 ? 6.043 4.849 -6.681 1.00 94.25 168 SER A C 1
ATOM 1249 O O . SER A 1 168 ? 6.891 4.430 -7.465 1.00 94.25 168 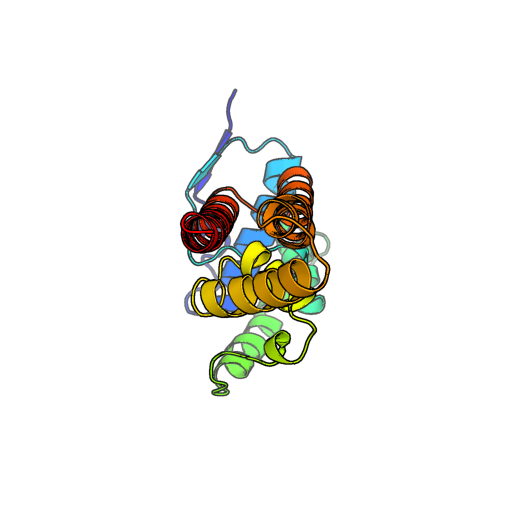SER A O 1
ATOM 1251 N N . ALA A 1 169 ? 5.443 6.029 -6.870 1.00 94.94 169 ALA A N 1
ATOM 1252 C CA . ALA A 1 169 ? 5.699 6.878 -8.032 1.00 94.94 169 ALA A CA 1
ATOM 1253 C C . ALA A 1 169 ? 7.169 7.325 -8.129 1.00 94.94 169 ALA A C 1
ATOM 1255 O O . ALA A 1 169 ? 7.712 7.452 -9.226 1.00 94.94 169 ALA A O 1
ATOM 1256 N N . ARG A 1 170 ? 7.846 7.538 -6.993 1.00 94.94 170 ARG A N 1
ATOM 1257 C CA . ARG A 1 170 ? 9.284 7.843 -6.972 1.00 94.94 170 ARG A CA 1
ATOM 1258 C C . ARG A 1 170 ? 10.127 6.658 -7.446 1.00 94.94 170 ARG A C 1
ATOM 1260 O O . ARG A 1 170 ? 11.057 6.876 -8.218 1.00 94.94 170 ARG A O 1
ATOM 1267 N N . VAL A 1 171 ? 9.786 5.440 -7.023 1.00 96.25 171 VAL A N 1
ATOM 1268 C CA . VAL A 1 171 ? 10.438 4.203 -7.492 1.00 96.25 171 VAL A CA 1
ATOM 1269 C C . VAL A 1 171 ? 10.252 4.053 -9.001 1.00 96.25 171 VAL A C 1
ATOM 1271 O O . VAL A 1 171 ? 11.234 3.908 -9.724 1.00 96.25 171 VAL A O 1
ATOM 1274 N N . MET A 1 172 ? 9.017 4.217 -9.487 1.00 96.06 172 MET A N 1
ATOM 1275 C CA . MET A 1 172 ? 8.692 4.191 -10.917 1.00 96.06 172 MET A CA 1
ATOM 1276 C C . MET A 1 172 ? 9.510 5.218 -11.708 1.00 96.06 172 MET A C 1
ATOM 1278 O O . MET A 1 172 ? 10.133 4.890 -12.715 1.00 96.06 172 MET A O 1
ATOM 1282 N N . LYS A 1 173 ? 9.572 6.466 -11.229 1.00 96.44 173 LYS A N 1
ATOM 1283 C CA . LYS A 1 173 ? 10.353 7.528 -11.872 1.00 96.44 173 LYS A CA 1
ATOM 1284 C C . LYS A 1 173 ? 11.840 7.176 -11.960 1.00 96.44 173 LYS A C 1
ATOM 1286 O O . LYS A 1 173 ? 12.462 7.463 -12.977 1.00 96.44 173 LYS A O 1
ATOM 1291 N N . GLN A 1 174 ? 12.409 6.585 -10.911 1.00 97.00 174 GLN A N 1
ATOM 1292 C CA . GLN A 1 174 ? 13.819 6.196 -10.880 1.00 97.00 174 GLN A CA 1
ATOM 1293 C C . GLN A 1 174 ? 14.114 5.034 -11.839 1.00 97.00 174 GLN A C 1
ATOM 1295 O O . GLN A 1 174 ? 15.117 5.085 -12.546 1.00 97.00 174 GLN A O 1
ATOM 1300 N N . ALA A 1 175 ? 13.219 4.045 -11.920 1.00 95.94 175 ALA A N 1
ATOM 1301 C CA . ALA A 1 175 ? 13.305 2.956 -12.892 1.00 95.94 175 ALA A CA 1
ATOM 1302 C C . ALA A 1 175 ? 13.261 3.483 -14.336 1.00 95.94 175 ALA A C 1
ATOM 1304 O O . ALA A 1 175 ? 14.138 3.192 -15.141 1.00 95.94 175 ALA A O 1
ATOM 1305 N N . VAL A 1 176 ? 12.281 4.335 -14.657 1.00 95.69 176 VAL A N 1
ATOM 1306 C CA . VAL A 1 176 ? 12.147 4.923 -16.000 1.00 95.69 176 VAL A CA 1
ATOM 1307 C C . VAL A 1 176 ? 13.345 5.807 -16.349 1.00 95.69 176 VAL A C 1
ATOM 1309 O O . VAL A 1 176 ? 13.819 5.765 -17.480 1.00 95.69 176 VAL A O 1
ATOM 1312 N N . ALA A 1 177 ? 13.876 6.575 -15.392 1.00 96.75 177 ALA A N 1
ATOM 1313 C CA . ALA A 1 177 ? 15.057 7.407 -15.616 1.00 96.75 177 ALA A CA 1
ATOM 1314 C C . ALA A 1 177 ? 16.291 6.587 -16.028 1.00 96.75 177 ALA A C 1
ATOM 1316 O O . ALA A 1 177 ? 17.078 7.060 -16.845 1.00 96.75 177 ALA A O 1
ATOM 1317 N N . HIS A 1 178 ? 16.433 5.363 -15.506 1.00 95.81 178 HIS A N 1
ATOM 1318 C CA . HIS A 1 178 ? 17.489 4.433 -15.919 1.00 95.81 178 HIS A CA 1
ATOM 1319 C C . HIS A 1 178 ? 17.336 3.976 -17.376 1.00 95.81 178 HIS A C 1
ATOM 1321 O O . HIS A 1 178 ? 18.329 3.771 -18.064 1.00 95.81 178 HIS A O 1
ATOM 1327 N N . LEU A 1 179 ? 16.102 3.854 -17.867 1.00 94.19 179 LEU A N 1
ATOM 1328 C CA . LEU A 1 179 ? 15.815 3.363 -19.217 1.00 94.19 179 LEU A CA 1
ATOM 1329 C C . LEU A 1 179 ? 15.987 4.425 -20.317 1.00 94.19 179 LEU A C 1
ATOM 1331 O O . LEU A 1 179 ? 16.131 4.053 -21.473 1.00 94.19 179 LEU A O 1
ATOM 1335 N N . LEU A 1 180 ? 15.992 5.722 -19.982 1.00 93.25 180 LEU A N 1
ATOM 1336 C CA . LEU A 1 180 ? 16.060 6.828 -20.956 1.00 93.25 180 LEU A CA 1
ATOM 1337 C C . LEU A 1 180 ? 17.239 6.788 -21.955 1.00 93.25 180 LEU A C 1
ATOM 1339 O O . LEU A 1 180 ? 17.046 7.259 -23.074 1.00 93.25 180 LEU A O 1
ATOM 1343 N N . PRO A 1 181 ? 18.450 6.312 -21.600 1.00 93.06 181 PRO A N 1
ATOM 1344 C CA . PRO A 1 181 ? 19.574 6.265 -22.539 1.00 93.06 181 PRO A CA 1
ATOM 1345 C C . PRO A 1 181 ? 19.507 5.143 -23.588 1.00 93.06 181 PRO A C 1
ATOM 1347 O O . PRO A 1 181 ? 20.388 5.099 -24.448 1.00 93.06 181 PRO A O 1
ATOM 1350 N N . PHE A 1 182 ? 18.539 4.225 -23.492 1.00 88.75 182 PHE A N 1
ATOM 1351 C CA . PHE A 1 182 ? 18.407 3.036 -24.344 1.00 88.75 182 PHE A CA 1
ATOM 1352 C C . PHE A 1 182 ? 17.239 3.167 -25.324 1.00 88.75 182 PHE A C 1
ATOM 1354 O O . PHE A 1 182 ? 17.350 2.575 -26.421 1.00 88.75 182 PHE A O 1
#

pLDDT: mean 90.12, std 9.87, range [41.25, 97.44]

Sequence (182 aa):
AKTSGGVSNVSFSFRGNDAVREAIHTVFLYHAIKSGLSMGIVNAGMLGVYDDLEPVLRDKVEDVVLNRHPGAGEALVDFAVTVKEGKARNAGPDLSWRQGSVEERLKHALVKGITDFVVEDTEEVRATMAAAGKPPLAVIEGPLMAGMDVVGDLFGAGKMFLPQVVKSARVMKQAVAHLLPF